Protein AF-W1XE90-F1 (afdb_monomer_lite)

Foldseek 3Di:
DDDDPDDDFDWDQPPLRFIATPVVRGTLADSPPRLVCLCCCPCVVVVVVVCVVVPPDPDDDDDDPDCRPVSNVVSVVVD

Organism: NCBI:txid1403943

Secondary structure (DSSP, 8-state):
----S-----EEE-TTS-EEETTTTEESS-TTTHHHHHIIIIIITTTHHHHTTT--SS------S--TTSHHHHHHHH-

pLDDT: mean 93.74, std 7.49, range [58.88, 98.56]

InterPro domains:
  IPR029063 S-adenosyl-L-methionine-dependent methyltransferase superfamily [G3DSA:3.40.50.150] (9-79)

Sequence (79 aa):
MKHNAIQPANLEFNAEGTPVSRDFDDVYFSNDNGLEETRYVFLGGNQLEARFPEHPHPLFVVAESGFGTGLNFLTLWQA

Structure (mmCIF, N/CA/C/O backbone):
data_AF-W1XE90-F1
#
_entry.id   AF-W1XE90-F1
#
loop_
_atom_site.group_PDB
_atom_site.id
_atom_site.type_symbol
_atom_site.label_atom_id
_atom_site.label_alt_id
_atom_site.label_comp_id
_atom_site.label_asym_id
_atom_site.label_entity_id
_atom_site.label_seq_id
_atom_site.pdbx_PDB_ins_code
_atom_site.Cartn_x
_atom_site.Cartn_y
_atom_site.Cartn_z
_atom_site.occupancy
_atom_site.B_iso_or_equiv
_atom_site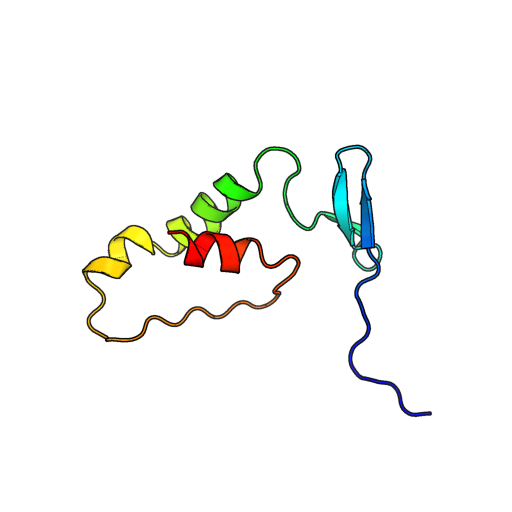.auth_seq_id
_atom_site.auth_comp_id
_atom_site.auth_asym_id
_atom_site.auth_atom_id
_atom_site.pdbx_PDB_model_num
ATOM 1 N N . MET A 1 1 ? 33.671 -9.795 2.432 1.00 60.12 1 MET A N 1
ATOM 2 C CA . MET A 1 1 ? 33.099 -8.511 1.964 1.00 60.12 1 MET A CA 1
ATOM 3 C C . MET A 1 1 ? 31.776 -8.295 2.685 1.00 60.12 1 MET A C 1
ATOM 5 O O . MET A 1 1 ? 31.024 -9.258 2.784 1.00 60.12 1 MET A O 1
ATOM 9 N N . LYS A 1 2 ? 31.508 -7.103 3.237 1.00 58.88 2 LYS A N 1
ATOM 10 C CA . LYS A 1 2 ? 30.200 -6.795 3.845 1.00 58.88 2 LYS A CA 1
ATOM 11 C C . LYS A 1 2 ? 29.166 -6.694 2.720 1.00 58.88 2 LYS A C 1
ATOM 13 O O . LYS A 1 2 ? 29.248 -5.767 1.926 1.00 58.88 2 LYS A O 1
ATOM 18 N N . HIS A 1 3 ? 28.251 -7.655 2.635 1.00 68.69 3 HIS A N 1
ATOM 19 C CA . HIS A 1 3 ? 27.042 -7.506 1.830 1.00 68.69 3 HIS A CA 1
ATOM 20 C C . HIS A 1 3 ? 25.998 -6.827 2.710 1.00 68.69 3 HIS A C 1
ATOM 22 O O . HIS A 1 3 ? 25.697 -7.318 3.798 1.00 68.69 3 HIS A O 1
ATOM 28 N N . ASN A 1 4 ? 25.483 -5.685 2.266 1.00 80.81 4 ASN A N 1
ATOM 29 C CA . ASN A 1 4 ? 24.300 -5.108 2.886 1.00 80.81 4 ASN A CA 1
ATOM 30 C C . ASN A 1 4 ? 23.105 -5.982 2.496 1.00 80.81 4 ASN A C 1
ATOM 32 O O . ASN A 1 4 ? 22.965 -6.345 1.333 1.00 80.81 4 ASN A O 1
ATOM 36 N N . ALA A 1 5 ? 22.259 -6.329 3.468 1.00 90.56 5 ALA A N 1
ATOM 37 C CA . ALA A 1 5 ? 21.091 -7.189 3.247 1.00 90.56 5 ALA A CA 1
ATOM 38 C C . ALA A 1 5 ? 19.989 -6.523 2.399 1.00 90.56 5 ALA A C 1
ATOM 40 O O . ALA A 1 5 ? 19.005 -7.169 2.059 1.00 90.56 5 ALA A O 1
ATOM 41 N N . ILE A 1 6 ? 20.149 -5.235 2.082 1.00 93.25 6 ILE A N 1
ATOM 42 C CA . ILE A 1 6 ? 19.229 -4.447 1.268 1.00 93.25 6 ILE A CA 1
ATOM 43 C C . ILE A 1 6 ? 20.008 -3.653 0.221 1.00 93.25 6 ILE A C 1
ATOM 45 O O . ILE A 1 6 ? 21.122 -3.184 0.476 1.00 93.25 6 ILE A O 1
ATOM 49 N N . GLN A 1 7 ? 19.385 -3.481 -0.938 1.00 93.12 7 GLN A N 1
ATOM 50 C CA . GLN A 1 7 ? 19.855 -2.653 -2.041 1.00 93.12 7 GLN A CA 1
ATOM 51 C C . GLN A 1 7 ? 18.680 -1.828 -2.590 1.00 93.12 7 GLN A C 1
ATOM 53 O O . GLN A 1 7 ? 17.534 -2.265 -2.448 1.00 93.12 7 GLN A O 1
ATOM 58 N N . PRO A 1 8 ? 18.924 -0.640 -3.173 1.00 94.75 8 PRO A N 1
ATOM 59 C CA . PRO A 1 8 ? 17.878 0.119 -3.853 1.00 94.75 8 PRO A CA 1
ATOM 60 C C . PRO A 1 8 ? 17.229 -0.699 -4.976 1.00 94.75 8 PRO A C 1
ATOM 62 O O . PRO A 1 8 ? 17.908 -1.498 -5.619 1.00 94.75 8 PRO A O 1
ATOM 65 N N . ALA A 1 9 ? 15.937 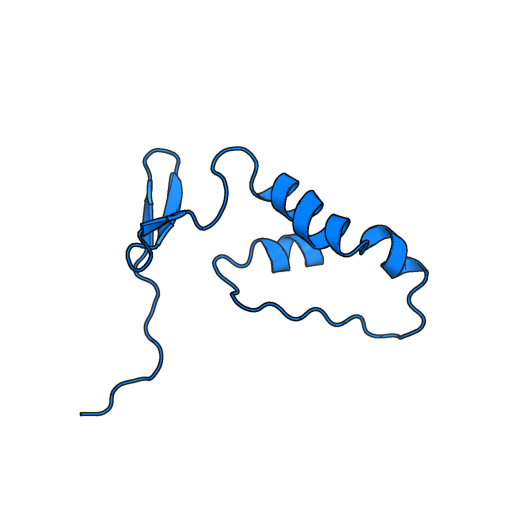-0.475 -5.219 1.00 95.19 9 ALA A N 1
ATOM 66 C CA . ALA A 1 9 ? 15.224 -1.128 -6.313 1.00 95.19 9 ALA A CA 1
ATOM 67 C C . ALA A 1 9 ? 15.779 -0.682 -7.675 1.00 95.19 9 ALA A C 1
ATOM 69 O O . ALA A 1 9 ? 16.025 0.510 -7.886 1.00 95.19 9 ALA A O 1
ATOM 70 N N . ASN A 1 10 ? 15.939 -1.626 -8.604 1.00 95.44 10 ASN A N 1
ATOM 71 C CA . ASN A 1 10 ? 16.274 -1.320 -9.988 1.00 95.44 10 ASN A CA 1
ATOM 72 C C . ASN A 1 10 ? 14.992 -0.984 -10.765 1.00 95.44 10 ASN A C 1
ATOM 74 O O . ASN A 1 10 ? 14.182 -1.866 -11.060 1.00 95.44 10 ASN A O 1
ATOM 78 N N . LEU A 1 11 ? 14.789 0.304 -11.048 1.00 95.88 11 LEU A N 1
ATOM 79 C CA . LEU A 1 11 ? 13.525 0.841 -11.546 1.00 95.88 11 LEU A CA 1
ATOM 80 C C . LEU A 1 11 ? 13.648 1.342 -12.987 1.00 95.88 11 LEU A C 1
ATOM 82 O O . LEU A 1 11 ? 14.590 2.057 -13.328 1.00 95.88 11 LEU A O 1
ATOM 86 N N . GLU A 1 12 ? 12.642 1.039 -13.801 1.00 96.38 12 GLU A N 1
ATOM 87 C CA . GLU A 1 12 ? 12.400 1.698 -15.083 1.00 96.38 12 GLU A CA 1
ATOM 88 C C . GLU A 1 12 ? 10.976 2.262 -15.117 1.00 96.38 12 GLU A C 1
ATOM 90 O O . GLU A 1 12 ? 10.103 1.810 -14.383 1.00 96.38 12 GLU A O 1
ATOM 95 N N . PHE A 1 13 ? 10.737 3.240 -15.981 1.00 95.19 13 PHE A N 1
ATOM 96 C CA . PHE A 1 13 ? 9.398 3.653 -16.366 1.00 95.19 13 PHE A CA 1
ATOM 97 C C . PHE A 1 13 ? 9.105 3.143 -17.777 1.00 95.19 13 PHE A C 1
ATOM 99 O O . PHE A 1 13 ? 9.898 3.371 -18.692 1.00 95.19 13 PHE A O 1
ATOM 106 N N . ASN A 1 14 ? 7.982 2.444 -17.949 1.00 91.69 14 ASN A N 1
ATOM 107 C CA . ASN A 1 14 ? 7.547 1.978 -19.266 1.00 91.69 14 ASN A CA 1
ATOM 108 C C . ASN A 1 14 ? 7.105 3.158 -20.164 1.00 91.69 14 ASN A C 1
ATOM 110 O O . ASN A 1 14 ? 7.122 4.320 -19.757 1.00 91.69 14 ASN A O 1
ATOM 114 N N . ALA A 1 15 ? 6.679 2.866 -21.398 1.00 93.00 15 ALA A N 1
ATOM 115 C CA . ALA A 1 15 ? 6.237 3.885 -22.358 1.00 93.00 15 ALA A CA 1
ATOM 116 C C . ALA A 1 15 ? 5.023 4.718 -21.889 1.00 93.00 15 ALA A C 1
ATOM 118 O O . ALA A 1 15 ? 4.813 5.821 -22.390 1.00 93.00 15 ALA A O 1
ATOM 119 N N . GLU A 1 16 ? 4.250 4.208 -20.930 1.00 90.56 16 GLU A N 1
ATOM 120 C CA . GLU A 1 16 ? 3.081 4.866 -20.334 1.00 90.56 16 GLU A CA 1
ATOM 121 C C . GLU A 1 16 ? 3.444 5.654 -19.061 1.00 90.56 16 GLU A C 1
ATOM 123 O O . GLU A 1 16 ? 2.600 6.335 -18.486 1.00 90.56 16 GLU A O 1
ATOM 128 N N . GLY A 1 17 ? 4.714 5.625 -18.640 1.00 91.06 17 GLY A N 1
ATOM 129 C CA . GLY A 1 17 ? 5.187 6.318 -17.444 1.00 91.06 17 GLY A CA 1
ATOM 130 C C . GLY A 1 17 ? 4.906 5.570 -16.140 1.00 91.06 17 GLY A C 1
ATOM 131 O O . GLY A 1 17 ? 5.002 6.171 -15.069 1.00 91.06 17 GLY A O 1
ATOM 132 N N . THR A 1 18 ? 4.597 4.274 -16.200 1.00 92.00 18 THR A N 1
ATOM 133 C CA . THR A 1 18 ? 4.381 3.442 -15.011 1.00 92.00 18 THR A CA 1
ATOM 134 C C . THR A 1 18 ? 5.691 2.820 -14.533 1.00 92.00 18 THR A C 1
ATOM 136 O O . THR A 1 18 ? 6.461 2.313 -15.356 1.00 92.00 18 THR A O 1
ATOM 139 N N . PRO A 1 19 ? 5.957 2.823 -13.215 1.00 93.44 19 PRO A N 1
ATOM 140 C CA . PRO A 1 19 ? 7.127 2.176 -12.636 1.00 93.44 19 PRO A CA 1
ATOM 141 C C . PRO A 1 19 ? 7.090 0.649 -12.810 1.00 93.44 19 PRO A C 1
ATOM 143 O O . PRO A 1 19 ? 6.128 -0.015 -12.420 1.00 93.44 19 PRO A O 1
ATOM 146 N N . VAL A 1 20 ? 8.188 0.099 -13.326 1.00 95.06 20 VAL A N 1
ATOM 147 C CA . VAL A 1 20 ? 8.449 -1.329 -13.547 1.00 95.06 20 VAL A CA 1
ATOM 148 C C . VAL A 1 20 ? 9.685 -1.738 -12.754 1.00 95.06 20 VAL A C 1
ATOM 150 O O . VAL A 1 20 ? 10.726 -1.077 -12.819 1.00 95.06 20 VAL A O 1
ATOM 153 N N . SER A 1 21 ? 9.595 -2.839 -12.011 1.00 95.31 21 SER A N 1
ATOM 154 C CA . SER A 1 21 ? 10.760 -3.435 -11.361 1.00 95.31 21 SER A CA 1
ATOM 155 C C . SER A 1 21 ? 11.553 -4.266 -12.362 1.00 95.31 21 SER A C 1
ATOM 157 O O . SER A 1 21 ? 11.048 -5.251 -12.890 1.00 95.31 21 SER A O 1
ATOM 159 N N . ARG A 1 22 ? 12.828 -3.931 -12.577 1.00 94.25 22 ARG A N 1
ATOM 160 C CA . ARG A 1 22 ? 13.730 -4.753 -13.401 1.00 94.25 22 ARG A CA 1
ATOM 161 C C . ARG A 1 22 ? 14.136 -6.061 -12.729 1.00 94.25 22 ARG A C 1
ATOM 163 O O . ARG A 1 22 ? 14.524 -6.996 -13.419 1.00 94.25 22 ARG A O 1
ATOM 170 N N . ASP A 1 23 ? 14.061 -6.118 -11.403 1.00 93.88 23 ASP A N 1
ATOM 171 C CA . ASP A 1 23 ? 14.450 -7.298 -10.626 1.00 93.88 23 ASP A CA 1
ATOM 172 C C . ASP A 1 23 ? 13.363 -8.390 -10.655 1.00 93.88 23 ASP A C 1
ATOM 174 O O . ASP A 1 23 ? 13.680 -9.573 -10.531 1.00 93.88 23 ASP A O 1
ATOM 178 N N . PHE A 1 24 ? 12.097 -7.995 -10.840 1.00 92.44 24 PHE A N 1
ATOM 179 C CA . PHE A 1 24 ? 10.935 -8.894 -10.876 1.00 92.44 24 PHE A CA 1
ATOM 180 C C . PHE A 1 24 ? 10.211 -8.930 -12.232 1.00 92.44 24 PHE A C 1
ATOM 182 O O . PHE A 1 24 ? 9.337 -9.771 -12.410 1.00 92.44 24 PHE A O 1
ATOM 189 N N . ASP A 1 25 ? 10.598 -8.060 -13.170 1.00 91.38 25 ASP A N 1
ATOM 190 C CA . ASP A 1 25 ? 10.019 -7.914 -14.515 1.00 91.38 25 ASP A CA 1
ATOM 191 C C . ASP A 1 25 ? 8.495 -7.684 -14.506 1.00 91.38 25 ASP A C 1
ATOM 193 O O . ASP A 1 25 ? 7.752 -8.261 -15.296 1.00 91.38 25 ASP A O 1
ATOM 197 N N . ASP A 1 26 ? 8.030 -6.843 -13.575 1.00 92.12 26 ASP A N 1
ATOM 198 C CA . ASP A 1 26 ? 6.606 -6.564 -13.359 1.00 92.12 26 ASP A CA 1
ATOM 199 C C . ASP A 1 26 ? 6.350 -5.086 -13.008 1.00 92.12 26 ASP A C 1
ATOM 201 O O . ASP A 1 26 ? 7.234 -4.376 -12.506 1.00 92.12 26 ASP A O 1
ATOM 205 N N . VAL A 1 27 ? 5.133 -4.612 -13.281 1.00 91.88 27 VAL A N 1
ATOM 206 C CA . VAL A 1 27 ? 4.665 -3.265 -12.920 1.00 91.88 27 VAL A CA 1
ATOM 207 C C . VAL A 1 27 ? 4.355 -3.188 -11.424 1.00 91.88 27 VAL A C 1
ATOM 209 O O . VAL A 1 27 ? 3.876 -4.141 -10.819 1.00 91.88 27 VAL A O 1
ATOM 212 N N . TYR A 1 28 ? 4.579 -2.029 -10.801 1.00 92.25 28 TYR A N 1
ATOM 213 C CA . TYR A 1 28 ? 4.208 -1.843 -9.388 1.00 92.25 28 TYR A CA 1
ATOM 214 C C . TYR A 1 28 ? 2.698 -1.670 -9.170 1.00 92.25 28 TYR A C 1
ATOM 216 O O . TYR A 1 28 ? 2.210 -1.900 -8.065 1.00 92.25 28 TYR A O 1
ATOM 224 N N . PHE A 1 29 ? 1.973 -1.207 -10.188 1.00 88.50 29 PHE A N 1
ATOM 225 C CA . PHE A 1 29 ? 0.521 -1.043 -10.192 1.00 88.50 29 PHE A CA 1
ATOM 226 C C . PHE A 1 29 ? 0.012 -0.962 -11.637 1.00 88.50 29 PHE A C 1
ATOM 228 O O . PHE A 1 29 ? 0.785 -0.682 -12.553 1.00 88.50 29 PHE A O 1
ATOM 235 N N . SER A 1 30 ? -1.288 -1.195 -11.834 1.00 87.25 30 SER A N 1
ATOM 236 C CA . SER A 1 30 ? -1.944 -1.083 -13.142 1.00 87.25 30 SER A CA 1
ATOM 237 C C . SER A 1 30 ? -1.786 0.318 -13.750 1.00 87.25 30 SER A C 1
ATOM 239 O O . SER A 1 30 ? -2.006 1.317 -13.059 1.00 87.25 30 SER A O 1
ATOM 241 N N . ASN A 1 31 ? -1.455 0.383 -15.047 1.00 78.81 31 ASN A N 1
ATOM 242 C CA . ASN A 1 31 ? -1.267 1.637 -15.790 1.00 78.81 31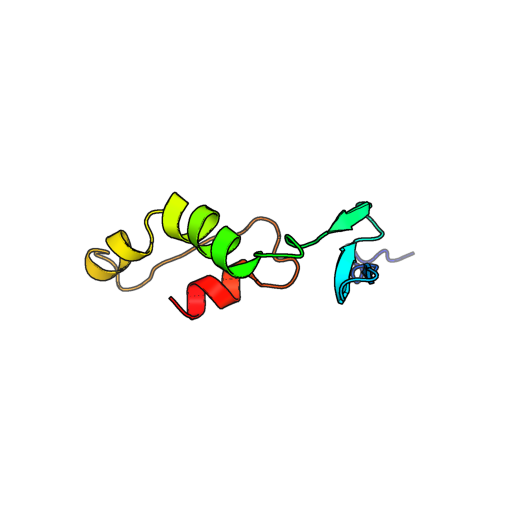 ASN A CA 1
ATOM 243 C C . ASN A 1 31 ? -2.541 2.497 -15.829 1.00 78.81 31 ASN A C 1
ATOM 245 O O . ASN A 1 31 ? -2.460 3.721 -15.767 1.00 78.81 31 ASN A O 1
ATOM 249 N N . ASP A 1 32 ? -3.712 1.860 -15.908 1.00 81.44 32 ASP A N 1
ATOM 250 C CA . ASP A 1 32 ? -4.967 2.566 -16.169 1.00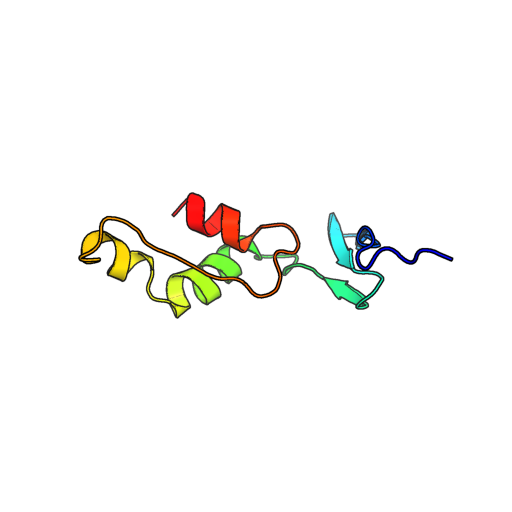 81.44 32 ASP A CA 1
ATOM 251 C C . ASP A 1 32 ? -5.653 3.056 -14.887 1.00 81.44 32 ASP A C 1
ATOM 253 O O . ASP A 1 32 ? -6.153 4.176 -14.843 1.00 81.44 32 ASP A O 1
ATOM 257 N N . ASN A 1 33 ? -5.707 2.221 -13.840 1.00 86.62 33 ASN A N 1
ATOM 258 C CA . ASN A 1 33 ? -6.587 2.446 -12.682 1.00 86.62 33 ASN A CA 1
ATOM 259 C C . ASN A 1 33 ? -5.974 2.031 -11.333 1.00 86.62 33 ASN A C 1
ATOM 261 O O . ASN A 1 33 ? -6.706 1.649 -10.419 1.00 86.62 33 ASN A O 1
ATOM 265 N N . GLY A 1 34 ? -4.650 2.127 -11.164 1.00 88.81 34 GLY A N 1
ATOM 266 C CA . GLY A 1 34 ? -3.973 1.662 -9.943 1.00 88.81 34 GLY A CA 1
ATOM 267 C C . GLY A 1 34 ? -4.555 2.210 -8.626 1.00 88.81 34 GLY A C 1
ATOM 268 O O . GLY A 1 34 ? -4.623 1.481 -7.637 1.00 88.81 34 GLY A O 1
ATOM 269 N N . LEU A 1 35 ? -5.035 3.462 -8.603 1.00 93.88 35 LEU A N 1
ATOM 270 C CA . LEU A 1 35 ? -5.644 4.063 -7.406 1.00 93.88 35 LEU A CA 1
ATOM 271 C C . LEU A 1 35 ? -7.004 3.439 -7.058 1.00 93.88 35 LEU A C 1
ATOM 273 O O . LEU A 1 35 ? -7.228 3.055 -5.912 1.00 93.88 35 LEU A O 1
ATOM 277 N N . GLU A 1 36 ? -7.908 3.321 -8.031 1.00 95.75 36 GLU A N 1
ATOM 278 C CA . GLU A 1 36 ? -9.241 2.748 -7.801 1.00 95.75 36 GLU A CA 1
ATOM 279 C C . GLU A 1 36 ? -9.169 1.244 -7.525 1.00 95.75 36 GLU A C 1
ATOM 281 O O . GLU A 1 36 ? -9.874 0.737 -6.654 1.00 95.75 36 GLU A O 1
ATOM 286 N N . GLU A 1 37 ? -8.252 0.536 -8.186 1.00 95.00 37 GLU A N 1
ATOM 287 C CA . GLU A 1 37 ? -7.956 -0.860 -7.869 1.00 95.00 37 GLU A CA 1
ATOM 288 C C . GLU A 1 37 ? -7.456 -1.003 -6.425 1.00 95.00 37 GLU A C 1
ATOM 290 O O . GLU A 1 37 ? -7.946 -1.855 -5.685 1.00 95.00 37 GLU A O 1
ATOM 295 N N . THR A 1 38 ? -6.558 -0.116 -5.982 1.00 96.88 38 THR A N 1
ATOM 296 C CA . THR A 1 38 ? -6.071 -0.087 -4.594 1.00 96.88 38 THR A CA 1
ATOM 297 C C . THR A 1 38 ? -7.208 0.123 -3.596 1.00 96.88 38 THR A C 1
ATOM 299 O O . THR A 1 38 ? -7.295 -0.599 -2.596 1.00 96.88 38 THR A O 1
ATOM 302 N N . ARG A 1 39 ? -8.113 1.076 -3.865 1.00 97.44 39 ARG A N 1
ATOM 303 C CA . ARG A 1 39 ? -9.301 1.297 -3.025 1.00 97.44 39 ARG A CA 1
ATOM 304 C C . ARG A 1 39 ? -10.162 0.046 -2.962 1.00 97.44 39 ARG A C 1
ATOM 306 O O . ARG A 1 39 ? -10.508 -0.400 -1.874 1.00 97.44 39 ARG A O 1
ATOM 313 N N . TYR A 1 40 ? -10.477 -0.543 -4.109 1.00 97.00 40 TYR A N 1
ATOM 314 C CA . TYR A 1 40 ? -11.353 -1.702 -4.173 1.00 97.00 40 TYR A CA 1
ATOM 315 C C . TYR A 1 40 ? -10.749 -2.923 -3.464 1.00 97.00 40 TYR A C 1
ATOM 317 O O . TYR A 1 40 ? -11.385 -3.524 -2.596 1.00 97.00 40 TYR A O 1
ATOM 325 N N . VAL A 1 41 ? -9.504 -3.270 -3.793 1.00 97.12 41 VAL A N 1
ATOM 326 C CA . VAL A 1 41 ? -8.849 -4.491 -3.314 1.00 97.12 41 VAL A CA 1
ATOM 327 C C . VAL A 1 41 ? -8.430 -4.366 -1.852 1.00 97.12 41 VAL A C 1
ATOM 329 O O . VAL A 1 41 ? -8.763 -5.238 -1.050 1.00 97.12 41 VAL A O 1
ATOM 332 N N . PHE A 1 42 ? -7.724 -3.298 -1.471 1.00 97.75 42 PHE A N 1
ATOM 333 C CA . PHE A 1 42 ? -7.125 -3.211 -0.137 1.00 97.75 42 PHE A CA 1
ATOM 334 C C . PHE A 1 42 ? -8.052 -2.566 0.892 1.00 97.75 42 PHE A C 1
ATOM 336 O O . PHE A 1 42 ? -8.226 -3.134 1.973 1.00 97.75 42 PHE A O 1
ATOM 343 N N . LEU A 1 43 ? -8.668 -1.419 0.578 1.00 98.12 43 LEU A N 1
ATOM 344 C CA . LEU A 1 43 ? -9.583 -0.743 1.509 1.00 98.12 43 LEU A CA 1
ATOM 345 C C . LEU A 1 43 ? -10.931 -1.471 1.549 1.00 98.12 43 LEU A C 1
ATOM 347 O O . LEU A 1 43 ? -11.384 -1.871 2.623 1.00 98.12 43 LEU A O 1
ATOM 351 N N . GLY A 1 44 ? -11.529 -1.711 0.382 1.00 98.25 44 GLY A N 1
ATOM 352 C CA . GLY A 1 44 ? -12.790 -2.432 0.225 1.00 98.25 44 GLY A CA 1
ATOM 353 C C . GLY A 1 44 ? -12.689 -3.886 0.682 1.00 98.25 44 GLY A C 1
ATOM 354 O O . GLY A 1 44 ? -13.503 -4.330 1.492 1.00 98.25 44 GLY A O 1
ATOM 355 N N . GLY A 1 45 ? -11.646 -4.610 0.264 1.00 98.19 45 GLY A N 1
ATOM 356 C CA . GLY A 1 45 ? -11.425 -6.004 0.669 1.00 98.19 45 GLY A CA 1
ATOM 357 C C . GLY A 1 45 ? -11.246 -6.199 2.180 1.00 98.19 45 GLY A C 1
ATOM 358 O O . GLY A 1 45 ? -11.650 -7.230 2.714 1.00 98.19 45 GLY A O 1
ATOM 359 N N . ASN A 1 46 ? -10.721 -5.195 2.893 1.00 98.50 46 ASN A N 1
ATOM 360 C CA . ASN A 1 46 ? -10.645 -5.196 4.360 1.00 98.50 46 ASN A CA 1
ATOM 361 C C . ASN A 1 46 ? -11.820 -4.474 5.042 1.00 98.50 46 ASN A C 1
ATOM 363 O O . ASN A 1 46 ? -11.831 -4.382 6.274 1.00 98.50 46 ASN A O 1
ATOM 367 N N . GLN A 1 47 ? -12.790 -3.972 4.273 1.00 98.31 47 GLN A N 1
ATOM 368 C CA . GLN A 1 47 ? -13.957 -3.215 4.738 1.00 98.31 47 GLN A CA 1
ATOM 369 C C . GLN A 1 47 ? -13.575 -2.017 5.620 1.00 98.31 47 GLN A C 1
ATOM 371 O O . GLN A 1 47 ? -14.223 -1.747 6.632 1.00 98.31 47 GLN A O 1
ATOM 376 N N . LEU A 1 48 ? -12.484 -1.327 5.282 1.00 98.31 48 LEU A N 1
ATOM 377 C CA . LEU A 1 48 ? -11.899 -0.300 6.148 1.00 98.31 48 LEU A CA 1
ATOM 378 C C . LEU A 1 48 ? -12.849 0.877 6.373 1.00 98.31 48 LEU A C 1
ATOM 380 O O . LEU A 1 48 ? -13.072 1.250 7.520 1.00 98.31 48 LEU A O 1
ATOM 384 N N . GLU A 1 49 ? -13.492 1.372 5.314 1.00 96.62 49 GLU A N 1
ATOM 385 C CA . GLU A 1 49 ? -14.453 2.482 5.393 1.00 96.62 49 GLU A CA 1
ATOM 386 C C . GLU A 1 49 ? -15.619 2.187 6.349 1.00 96.62 49 GLU A C 1
ATOM 388 O O . GLU A 1 49 ? -16.024 3.047 7.125 1.00 96.62 49 GLU A O 1
ATOM 393 N N . ALA A 1 50 ? -16.124 0.949 6.349 1.00 97.75 50 ALA A N 1
ATOM 394 C CA . ALA A 1 50 ? -17.197 0.533 7.251 1.00 97.75 50 ALA A CA 1
ATOM 395 C C . ALA A 1 50 ? -16.702 0.293 8.687 1.00 97.75 50 ALA A C 1
ATOM 397 O O . ALA A 1 50 ? -17.452 0.473 9.643 1.00 97.75 50 ALA A O 1
ATOM 398 N N . ARG A 1 51 ? -15.443 -0.130 8.854 1.00 98.31 51 ARG A N 1
ATOM 399 C CA . ARG A 1 51 ? -14.860 -0.454 10.162 1.00 98.31 51 ARG A CA 1
ATOM 400 C C . ARG A 1 51 ? -14.347 0.769 10.907 1.00 98.31 51 ARG A C 1
ATOM 402 O O . ARG A 1 51 ? -14.365 0.735 12.130 1.00 98.31 51 ARG A O 1
ATOM 409 N N . PHE A 1 52 ? -13.877 1.812 10.221 1.00 98.12 52 PHE A N 1
ATOM 410 C CA . PHE A 1 52 ? -13.281 2.978 10.881 1.00 98.12 52 PHE A CA 1
ATOM 411 C C . PHE A 1 52 ? -14.216 3.673 11.885 1.00 98.12 52 PHE A C 1
ATOM 413 O O . PHE A 1 52 ? -13.758 3.897 13.006 1.00 98.12 52 PHE A O 1
ATOM 420 N N . PRO A 1 53 ? -15.497 3.966 11.574 1.00 98.06 53 PRO A N 1
ATOM 421 C CA . PRO A 1 53 ? -16.393 4.635 12.523 1.00 98.06 53 PRO A CA 1
ATOM 422 C C . PRO A 1 53 ? -16.742 3.776 13.745 1.00 98.06 53 PRO A C 1
ATOM 424 O O . PRO A 1 53 ? -16.972 4.305 14.828 1.00 98.06 53 PRO A O 1
ATOM 427 N N . GLU A 1 54 ? -16.756 2.453 13.573 1.00 98.19 54 GLU A N 1
ATOM 428 C CA . GLU A 1 54 ? -17.175 1.481 14.590 1.00 98.19 54 GLU A CA 1
ATOM 429 C C . GLU A 1 54 ? -15.990 0.860 15.352 1.00 98.19 54 GLU A C 1
ATOM 431 O O . GLU A 1 54 ? -16.177 0.014 16.231 1.00 98.19 54 GLU A O 1
ATOM 436 N N . HIS A 1 55 ? -14.748 1.230 15.014 1.00 98.38 55 HIS A N 1
ATOM 437 C CA . HIS A 1 55 ? -13.559 0.613 15.597 1.00 98.38 55 HIS A CA 1
ATOM 438 C C . HIS A 1 55 ? -13.422 1.006 17.079 1.00 98.38 55 HIS A C 1
ATOM 440 O O . HIS A 1 55 ? -13.249 2.184 17.391 1.00 98.38 55 HIS A O 1
ATOM 446 N N . PRO A 1 56 ? -13.436 0.049 18.026 1.00 98.25 56 PRO A N 1
ATOM 447 C CA . PRO A 1 56 ? -13.558 0.349 19.457 1.00 98.25 56 PRO A CA 1
ATOM 448 C C . PRO A 1 56 ? -12.247 0.814 20.111 1.00 98.25 56 PRO A C 1
ATOM 450 O O . PRO A 1 56 ? -12.200 1.036 21.323 1.00 98.25 56 PRO A O 1
ATOM 453 N N . HIS A 1 57 ? -11.160 0.915 19.343 1.00 98.56 57 HIS A N 1
ATOM 454 C CA . HIS A 1 57 ? -9.836 1.262 19.846 1.00 98.56 57 HIS A CA 1
ATOM 455 C C . HIS A 1 57 ? -9.354 2.602 19.282 1.00 98.56 57 HIS A C 1
ATOM 457 O O . HIS A 1 57 ? -9.637 2.925 18.133 1.00 98.56 57 HIS A O 1
ATOM 463 N N . PRO A 1 58 ? -8.530 3.350 20.038 1.00 97.88 58 PRO A N 1
ATOM 464 C CA . PRO A 1 58 ? -7.985 4.632 19.585 1.00 97.88 58 PRO A CA 1
ATOM 465 C C . PRO A 1 58 ? -6.923 4.495 18.481 1.00 97.88 58 PRO A C 1
ATOM 467 O O . PRO A 1 58 ? -6.420 5.500 17.990 1.00 97.88 58 PRO A O 1
ATOM 470 N N . LEU A 1 59 ? -6.536 3.265 18.127 1.00 98.44 59 LEU A N 1
ATOM 471 C CA . LEU A 1 59 ? -5.514 2.970 17.133 1.00 98.44 59 LEU A CA 1
ATOM 472 C C . LEU A 1 59 ? -6.011 1.888 16.172 1.00 98.44 59 LEU A C 1
ATOM 474 O O . LEU A 1 59 ? -6.454 0.817 16.599 1.00 98.44 59 LEU A O 1
ATOM 478 N N . PHE A 1 60 ? -5.869 2.159 14.877 1.00 98.50 60 PHE A N 1
ATOM 479 C CA . PHE A 1 60 ? -6.060 1.193 13.803 1.00 98.50 60 PHE A CA 1
ATOM 480 C C . PHE A 1 60 ? -4.694 0.852 13.201 1.00 98.50 60 PHE A C 1
ATOM 482 O O . PHE A 1 60 ? -3.936 1.750 12.842 1.00 98.50 60 PHE A O 1
ATOM 489 N N . VAL A 1 61 ? -4.356 -0.436 13.119 1.00 98.44 61 VAL A N 1
ATOM 490 C CA . VAL A 1 61 ? -3.049 -0.899 12.628 1.00 98.44 61 VAL A CA 1
ATOM 491 C C . VAL A 1 61 ? -3.252 -1.739 11.376 1.00 98.44 61 VAL A C 1
ATOM 493 O O . VAL A 1 61 ? -4.011 -2.707 11.394 1.00 98.44 61 VAL A O 1
ATOM 496 N N . VAL A 1 62 ? -2.544 -1.380 10.308 1.00 98.44 62 VAL A N 1
ATOM 497 C CA . VAL A 1 62 ? -2.449 -2.152 9.064 1.00 98.44 62 VAL A CA 1
ATOM 498 C C . VAL A 1 62 ? -0.996 -2.583 8.884 1.00 98.44 62 VAL A C 1
ATOM 500 O O . VAL A 1 62 ? -0.082 -1.799 9.136 1.00 98.44 62 VAL A O 1
ATOM 503 N N . ALA A 1 63 ? -0.785 -3.832 8.475 1.00 98.38 63 ALA A N 1
ATOM 504 C CA . ALA A 1 63 ? 0.527 -4.373 8.141 1.00 98.38 63 ALA A CA 1
ATOM 505 C C . ALA A 1 63 ? 0.560 -4.742 6.654 1.00 98.38 63 ALA A C 1
ATOM 507 O O . ALA A 1 63 ? -0.393 -5.325 6.141 1.00 98.38 63 ALA A O 1
ATOM 508 N N . GLU A 1 64 ? 1.661 -4.419 5.980 1.00 98.38 64 GLU A N 1
ATOM 509 C CA . GLU A 1 64 ? 1.850 -4.631 4.545 1.00 98.38 64 GLU A CA 1
ATOM 510 C C . GLU A 1 64 ? 3.151 -5.407 4.296 1.00 98.38 64 GLU A C 1
ATOM 512 O O . GLU A 1 64 ? 4.192 -5.088 4.870 1.00 98.38 64 GLU A O 1
ATOM 517 N N . SER A 1 65 ? 3.102 -6.437 3.444 1.00 95.50 65 SER A N 1
ATOM 518 C CA . SER A 1 65 ? 4.238 -7.328 3.150 1.00 95.50 65 SER A CA 1
ATOM 519 C C . SER A 1 65 ? 5.078 -6.910 1.934 1.00 95.50 65 SER A C 1
ATOM 521 O O . SER A 1 65 ? 5.865 -7.702 1.425 1.00 95.50 65 SER A O 1
ATOM 523 N N . GLY A 1 66 ? 4.937 -5.671 1.470 1.00 95.31 66 GLY A N 1
ATOM 524 C CA . GLY A 1 66 ? 5.693 -5.114 0.352 1.00 95.31 66 GLY A CA 1
ATOM 525 C C . GLY A 1 66 ? 5.244 -3.688 0.068 1.00 95.31 66 GLY A C 1
ATOM 526 O O . GLY A 1 66 ? 4.182 -3.489 -0.500 1.00 95.31 66 GLY A O 1
ATOM 527 N N . PHE A 1 67 ? 6.050 -2.705 0.472 1.00 97.00 67 PHE A N 1
ATOM 528 C CA . PHE A 1 67 ? 5.655 -1.291 0.416 1.00 97.00 67 PHE A CA 1
ATOM 529 C C . PHE A 1 67 ? 5.606 -0.729 -1.013 1.00 97.00 67 PHE A C 1
ATOM 531 O O . PHE A 1 67 ? 4.796 0.138 -1.331 1.00 97.00 67 PHE A O 1
ATOM 538 N N . GLY A 1 68 ? 6.492 -1.215 -1.888 1.00 96.00 68 GLY A N 1
ATOM 539 C CA . GLY A 1 68 ? 6.569 -0.789 -3.284 1.00 96.00 68 GLY A CA 1
ATOM 540 C C . GLY A 1 68 ? 6.711 0.727 -3.436 1.00 96.00 68 GLY A C 1
ATOM 541 O O . GLY A 1 68 ? 7.626 1.331 -2.878 1.00 96.00 68 GLY A O 1
ATOM 542 N N . THR A 1 69 ? 5.796 1.338 -4.189 1.00 96.56 69 THR A N 1
ATOM 543 C CA . THR A 1 69 ? 5.720 2.797 -4.377 1.00 96.56 69 THR A CA 1
ATOM 544 C C . THR A 1 69 ? 5.010 3.534 -3.237 1.00 96.56 69 THR A C 1
ATOM 546 O O . THR A 1 69 ? 4.953 4.762 -3.252 1.00 96.56 69 THR A O 1
ATOM 549 N N . GLY A 1 70 ? 4.453 2.813 -2.258 1.00 97.31 70 GLY A N 1
ATOM 550 C CA . GLY A 1 70 ? 3.645 3.373 -1.175 1.00 97.31 70 GLY A CA 1
ATOM 551 C C . GLY A 1 70 ? 2.203 3.706 -1.571 1.00 97.31 70 GLY A C 1
ATOM 552 O O . GLY A 1 70 ? 1.519 4.391 -0.812 1.00 97.31 70 GLY A O 1
ATOM 553 N N . LEU A 1 71 ? 1.724 3.243 -2.736 1.00 97.31 71 LEU A N 1
ATOM 554 C CA . LEU A 1 71 ? 0.374 3.539 -3.236 1.00 97.31 71 LEU A CA 1
ATOM 555 C C . LEU A 1 71 ? -0.719 3.132 -2.237 1.00 97.31 71 LEU A C 1
ATOM 557 O O . LEU A 1 71 ? -1.590 3.943 -1.923 1.00 97.31 71 LEU A O 1
ATOM 561 N N . ASN A 1 72 ? -0.639 1.923 -1.680 1.00 97.81 72 ASN A N 1
ATOM 562 C CA . ASN A 1 72 ? -1.590 1.436 -0.677 1.00 97.81 72 ASN A CA 1
ATOM 563 C C . ASN A 1 72 ? -1.583 2.306 0.581 1.00 97.81 72 ASN A C 1
ATOM 565 O O . ASN A 1 72 ? -2.640 2.716 1.057 1.00 97.81 72 ASN A O 1
ATOM 569 N N . PHE A 1 73 ? -0.392 2.634 1.091 1.00 98.50 73 PHE A N 1
ATOM 570 C CA . PHE A 1 73 ? -0.222 3.480 2.271 1.00 98.50 73 PHE A CA 1
ATOM 571 C C . PHE A 1 73 ? -0.819 4.879 2.073 1.00 98.50 73 PHE A C 1
ATOM 573 O O . PHE A 1 73 ? -1.576 5.351 2.919 1.00 98.50 73 PHE A O 1
ATOM 580 N N . LEU A 1 74 ? -0.516 5.537 0.951 1.00 98.44 74 LEU A N 1
ATOM 581 C CA . LEU A 1 74 ? -1.036 6.875 0.662 1.00 98.44 74 LEU A CA 1
ATOM 582 C C . LEU A 1 74 ? -2.548 6.858 0.412 1.00 98.44 74 LEU A C 1
ATOM 584 O O . LEU A 1 74 ? -3.249 7.759 0.865 1.00 98.44 74 LEU A O 1
AT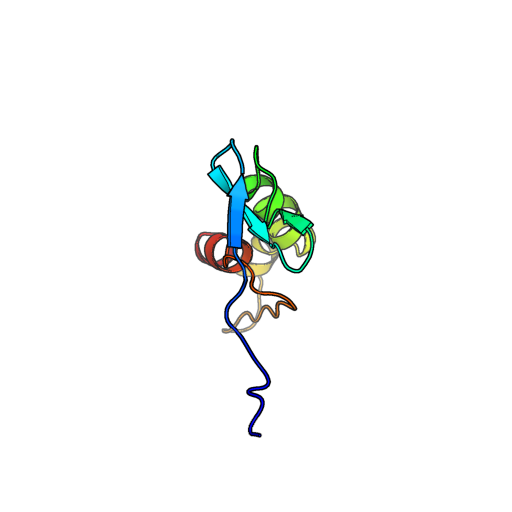OM 588 N N . THR A 1 75 ? -3.062 5.818 -0.250 1.00 98.19 75 THR A N 1
ATOM 589 C CA . THR A 1 75 ? -4.506 5.651 -0.479 1.00 98.19 75 THR A CA 1
ATOM 590 C C . THR A 1 75 ? -5.253 5.433 0.832 1.00 98.19 75 THR A C 1
ATOM 592 O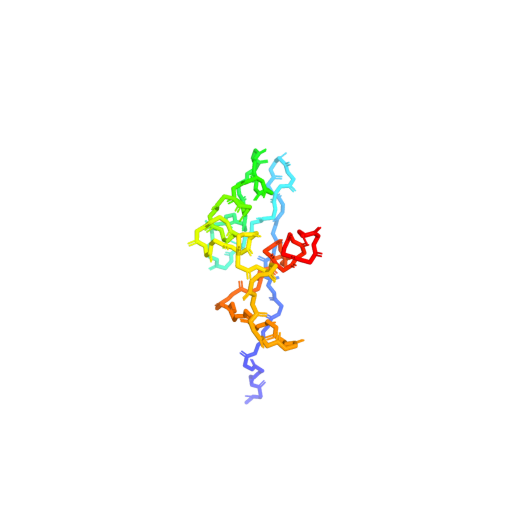 O . THR A 1 75 ? -6.299 6.039 1.044 1.00 98.19 75 THR A O 1
ATOM 595 N N . LEU A 1 76 ? -4.695 4.618 1.733 1.00 98.38 76 LEU A N 1
ATOM 596 C CA . LEU A 1 76 ? -5.220 4.407 3.080 1.00 98.38 76 LEU A CA 1
ATOM 597 C C . LEU A 1 76 ? -5.220 5.699 3.904 1.00 98.38 76 LEU A C 1
ATOM 599 O O . LEU A 1 76 ? -6.184 5.961 4.609 1.00 98.38 76 LEU A O 1
ATOM 603 N N . TRP A 1 77 ? -4.156 6.503 3.825 1.00 98.06 77 TRP A N 1
ATOM 604 C CA . TRP A 1 77 ? -4.075 7.771 4.556 1.00 98.06 77 TRP A CA 1
ATOM 605 C C . TRP A 1 77 ? -5.084 8.809 4.035 1.00 98.06 77 TRP A C 1
ATOM 607 O O . TRP A 1 77 ? -5.585 9.628 4.800 1.00 98.06 77 TRP A O 1
ATOM 617 N N . GLN A 1 78 ? -5.409 8.786 2.744 1.00 97.69 78 GLN A N 1
ATOM 618 C CA . GLN A 1 78 ? -6.403 9.698 2.178 1.00 97.69 78 GLN A CA 1
ATOM 619 C C . GLN A 1 78 ? -7.852 9.362 2.583 1.00 97.69 78 GLN A C 1
ATOM 621 O O . GLN A 1 78 ? -8.698 10.256 2.531 1.00 97.69 78 GLN A O 1
ATOM 626 N N . ALA A 1 79 ? -8.139 8.092 2.878 1.00 92.19 79 ALA A N 1
ATOM 627 C CA . ALA A 1 79 ? -9.492 7.559 3.041 1.00 92.19 79 ALA A CA 1
ATOM 628 C C . ALA A 1 79 ? -10.207 8.002 4.326 1.00 92.19 79 ALA A C 1
ATOM 630 O O . ALA A 1 79 ? -9.527 8.300 5.334 1.00 92.19 79 ALA A O 1
#

Radius of gyration: 16.05 Å; chains: 1; bounding box: 50×19×42 Å